Protein AF-A0A521Q3H0-F1 (afdb_monomer)

Sequence (69 aa):
MKVTSREFQRDFARIREAAAAGERVYVTSGNQKFLFTRVQPKTWQGALKGKVKIVGDLFSTGLNWEATR

Structure (mmCIF, N/CA/C/O backbone):
data_AF-A0A521Q3H0-F1
#
_entry.id   AF-A0A521Q3H0-F1
#
loop_
_atom_site.group_PDB
_atom_site.id
_atom_site.type_symbol
_atom_site.label_atom_id
_atom_site.label_alt_id
_atom_site.label_comp_id
_atom_site.label_asym_id
_atom_site.label_entity_id
_atom_site.label_seq_id
_atom_site.pdbx_PDB_ins_code
_atom_site.Cartn_x
_atom_site.Cartn_y
_atom_site.Cartn_z
_atom_site.occupancy
_atom_site.B_iso_or_equiv
_atom_site.auth_seq_id
_atom_site.auth_comp_id
_atom_site.auth_asym_id
_atom_site.auth_atom_id
_atom_site.pdbx_PDB_model_num
ATOM 1 N N . MET A 1 1 ? -1.078 7.813 11.337 1.00 88.62 1 MET A N 1
ATOM 2 C CA . MET A 1 1 ? -2.550 7.967 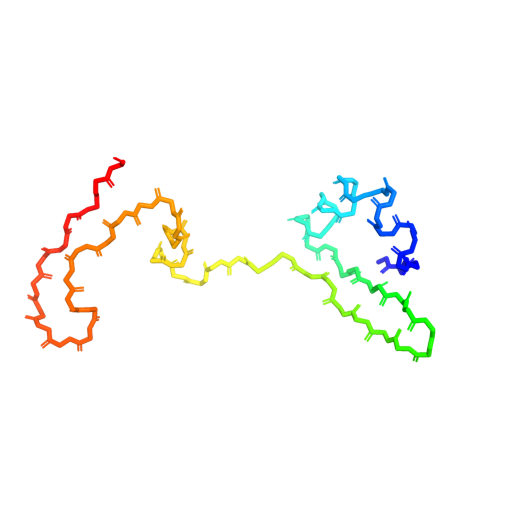11.390 1.00 88.62 1 MET A CA 1
ATOM 3 C C . MET A 1 1 ? -3.260 6.622 11.585 1.00 88.62 1 MET A C 1
ATOM 5 O O . MET A 1 1 ? -2.754 5.604 11.125 1.00 88.62 1 MET A O 1
ATOM 9 N N . LYS A 1 2 ? -4.429 6.595 12.241 1.00 91.44 2 LYS A N 1
ATOM 10 C CA . LYS A 1 2 ? -5.314 5.416 12.336 1.00 91.44 2 LYS A CA 1
ATOM 11 C C . LYS A 1 2 ? -6.700 5.789 11.800 1.00 91.44 2 LYS A C 1
ATOM 13 O O . LYS A 1 2 ? -7.222 6.818 12.208 1.00 91.44 2 LYS A O 1
ATOM 18 N N . VAL A 1 3 ? -7.262 4.980 10.906 1.00 91.69 3 VAL A N 1
ATOM 19 C CA . VAL A 1 3 ? -8.564 5.215 10.256 1.00 91.69 3 VAL A CA 1
ATOM 20 C C . VAL A 1 3 ? -9.376 3.929 10.213 1.00 91.69 3 VAL A C 1
ATOM 22 O O . VAL A 1 3 ? -8.817 2.838 10.141 1.00 91.69 3 VAL A O 1
ATOM 25 N N . THR A 1 4 ? -10.695 4.035 10.234 1.00 94.25 4 THR A N 1
ATOM 26 C CA . THR A 1 4 ? -11.594 2.907 9.965 1.00 94.25 4 THR A CA 1
ATOM 27 C C . THR A 1 4 ? -11.627 2.572 8.474 1.00 94.25 4 THR A C 1
ATOM 29 O O . THR A 1 4 ? -11.288 3.401 7.630 1.00 94.25 4 THR A O 1
ATOM 32 N N . SER A 1 5 ? -12.072 1.367 8.115 1.00 87.81 5 SER A N 1
ATOM 33 C CA . SER A 1 5 ? -12.279 0.978 6.712 1.00 87.81 5 SER A CA 1
ATOM 34 C C . SER A 1 5 ? -13.237 1.921 5.967 1.00 87.81 5 SER A C 1
ATOM 36 O O . SER A 1 5 ? -13.018 2.218 4.795 1.00 87.81 5 SER A O 1
ATOM 38 N N . ARG A 1 6 ? -14.254 2.458 6.654 1.00 91.12 6 ARG A N 1
ATOM 39 C CA . ARG A 1 6 ? -15.213 3.418 6.084 1.00 91.12 6 ARG A CA 1
ATOM 40 C C . ARG A 1 6 ? -14.583 4.783 5.808 1.00 91.12 6 ARG A C 1
ATOM 42 O O . ARG A 1 6 ? -14.775 5.338 4.731 1.00 91.12 6 ARG A O 1
ATOM 49 N N . GLU A 1 7 ? -13.808 5.307 6.754 1.00 90.81 7 GLU A N 1
ATOM 50 C CA . GLU A 1 7 ? -13.041 6.548 6.568 1.00 90.81 7 GLU A CA 1
ATOM 51 C C . GLU A 1 7 ? -11.972 6.381 5.489 1.00 90.81 7 GLU A C 1
ATOM 53 O O . GLU A 1 7 ? -11.753 7.286 4.692 1.00 90.81 7 GLU A O 1
ATOM 58 N N . PHE A 1 8 ? -11.356 5.199 5.415 1.00 89.38 8 PHE A N 1
ATOM 59 C CA . PHE A 1 8 ? -10.390 4.871 4.377 1.00 89.38 8 PHE A CA 1
ATOM 60 C C . PHE A 1 8 ? -10.983 4.957 2.970 1.00 89.38 8 PHE A C 1
ATOM 62 O O . PHE A 1 8 ? -10.346 5.500 2.072 1.00 89.38 8 PHE A O 1
ATOM 69 N N . GLN A 1 9 ? -12.205 4.452 2.783 1.00 89.44 9 GLN A N 1
ATOM 70 C CA . GLN A 1 9 ? -12.908 4.527 1.502 1.00 89.44 9 GLN A CA 1
ATOM 71 C C . GLN A 1 9 ? -13.372 5.950 1.176 1.00 89.44 9 GLN A C 1
ATOM 73 O O . GLN A 1 9 ? -13.215 6.392 0.041 1.00 89.44 9 GLN A O 1
ATOM 78 N N . ARG A 1 10 ? -13.918 6.675 2.162 1.00 94.00 10 ARG A N 1
ATOM 79 C CA . ARG A 1 10 ? -14.431 8.040 1.967 1.00 94.00 10 ARG A CA 1
ATOM 80 C C . ARG A 1 10 ? -13.314 9.044 1.675 1.00 94.00 10 ARG A C 1
ATOM 82 O O . ARG A 1 10 ? -13.430 9.839 0.751 1.00 94.00 10 ARG A O 1
ATOM 89 N N . ASP A 1 11 ? -12.224 8.975 2.436 1.00 92.38 11 ASP A N 1
ATOM 90 C CA . ASP A 1 11 ? -11.159 9.985 2.440 1.00 92.38 11 ASP A CA 1
ATOM 91 C C . ASP A 1 11 ? -9.877 9.458 1.769 1.00 92.38 11 ASP A C 1
ATOM 93 O O . ASP A 1 11 ? -8.755 9.851 2.112 1.00 92.38 11 ASP A O 1
ATOM 97 N N . PHE A 1 12 ? -10.035 8.549 0.799 1.00 88.44 12 PHE A N 1
ATOM 98 C CA . PHE A 1 12 ? -8.932 7.808 0.187 1.00 88.44 12 PHE A CA 1
ATOM 99 C C . PHE A 1 12 ? -7.846 8.717 -0.400 1.00 88.44 12 PHE A C 1
ATOM 101 O O . PHE A 1 12 ? -6.660 8.457 -0.208 1.00 88.44 12 PHE A O 1
ATOM 108 N N . ALA A 1 13 ? -8.223 9.809 -1.077 1.00 87.75 13 ALA A N 1
ATOM 109 C CA . ALA A 1 13 ? -7.270 10.742 -1.684 1.00 87.75 13 ALA A CA 1
ATOM 110 C C . ALA A 1 13 ? -6.321 11.361 -0.641 1.00 87.75 13 ALA A C 1
ATOM 112 O O . ALA A 1 13 ? -5.102 11.297 -0.806 1.00 87.75 13 ALA A O 1
ATOM 113 N N . ARG A 1 14 ? -6.879 11.853 0.475 1.00 89.81 14 ARG A N 1
ATOM 114 C CA . ARG A 1 14 ? -6.121 12.425 1.599 1.00 89.81 14 ARG A CA 1
ATOM 115 C C . ARG A 1 14 ? -5.208 11.385 2.243 1.00 89.81 14 ARG A C 1
ATOM 117 O O . ARG A 1 14 ? -4.051 11.651 2.551 1.00 89.81 14 ARG A O 1
ATOM 124 N N . ILE A 1 15 ? -5.726 10.176 2.444 1.00 89.12 15 ILE A N 1
ATOM 125 C CA . ILE A 1 15 ? -4.987 9.085 3.084 1.00 89.12 15 ILE A CA 1
ATOM 126 C C . ILE A 1 15 ? -3.838 8.595 2.199 1.00 89.12 15 ILE A C 1
ATOM 128 O O . ILE A 1 15 ? -2.750 8.299 2.695 1.00 89.12 15 ILE A O 1
ATOM 132 N N . ARG A 1 16 ? -4.055 8.546 0.883 1.00 87.00 16 ARG A N 1
ATOM 133 C CA . ARG A 1 16 ? -3.021 8.229 -0.102 1.00 87.00 16 ARG A CA 1
ATOM 134 C C . ARG A 1 16 ? -1.890 9.253 -0.067 1.00 87.00 16 ARG A C 1
ATOM 136 O O . ARG A 1 16 ? -0.734 8.851 -0.136 1.00 87.00 16 ARG A O 1
ATOM 143 N N . GLU A 1 17 ? -2.202 10.541 0.045 1.00 87.88 17 GLU A N 1
ATOM 144 C CA . GLU A 1 17 ? -1.195 11.604 0.166 1.00 87.88 17 GLU A CA 1
ATOM 145 C C . GLU A 1 17 ? -0.404 11.501 1.471 1.00 87.88 17 GLU A C 1
ATOM 147 O O . GLU A 1 17 ? 0.824 11.520 1.432 1.00 87.88 17 GLU A O 1
ATOM 152 N N . ALA A 1 18 ? -1.080 11.266 2.598 1.00 85.25 18 ALA A N 1
ATOM 153 C CA . ALA A 1 18 ? -0.423 11.018 3.882 1.00 85.25 18 ALA A CA 1
ATOM 154 C C . ALA A 1 18 ? 0.536 9.812 3.812 1.00 85.25 18 ALA A C 1
ATOM 156 O O . ALA A 1 18 ? 1.707 9.904 4.182 1.00 85.25 18 ALA A O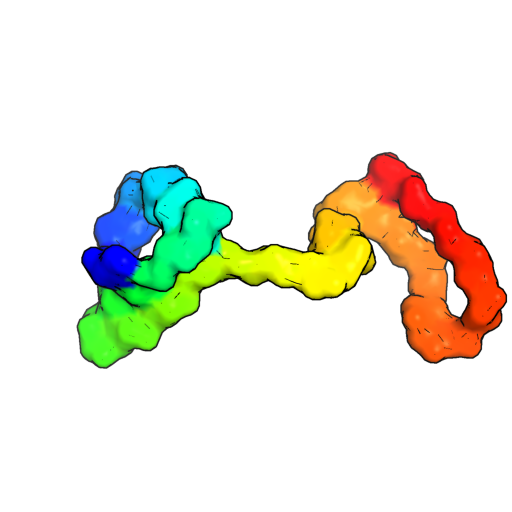 1
ATOM 157 N N . ALA A 1 19 ? 0.081 8.692 3.238 1.00 85.12 19 ALA A N 1
ATOM 158 C CA . ALA A 1 19 ? 0.921 7.515 3.025 1.00 85.12 19 ALA A CA 1
ATOM 159 C C . ALA A 1 19 ? 2.069 7.775 2.029 1.00 85.12 19 ALA A C 1
ATOM 161 O O . ALA A 1 19 ? 3.147 7.193 2.155 1.00 85.12 19 ALA A O 1
ATOM 162 N N . ALA A 1 20 ? 1.862 8.646 1.036 1.00 81.81 20 ALA A N 1
ATOM 163 C CA . ALA A 1 20 ? 2.884 9.043 0.074 1.00 81.81 20 ALA A CA 1
ATOM 164 C C . ALA A 1 20 ? 3.955 9.961 0.676 1.00 81.81 20 ALA A C 1
ATOM 166 O O . ALA A 1 20 ? 5.097 9.891 0.226 1.00 81.81 20 ALA A O 1
ATOM 167 N N . ALA A 1 21 ? 3.600 10.753 1.691 1.00 85.44 21 ALA A N 1
ATOM 168 C CA . ALA A 1 21 ? 4.516 11.561 2.493 1.00 85.44 21 ALA A CA 1
ATOM 169 C C . ALA A 1 21 ? 5.326 10.731 3.512 1.00 85.44 21 ALA A C 1
ATOM 171 O O . ALA A 1 21 ? 6.134 11.278 4.256 1.00 85.44 21 ALA A O 1
ATOM 172 N N . GLY A 1 22 ? 5.131 9.406 3.544 1.00 82.06 22 GLY A N 1
ATOM 173 C CA . GLY A 1 22 ? 5.832 8.493 4.449 1.00 82.06 22 GLY A CA 1
ATOM 174 C C . GLY A 1 22 ? 5.123 8.271 5.785 1.00 82.06 22 GLY A C 1
ATOM 175 O O . GLY A 1 22 ? 5.658 7.576 6.652 1.00 82.06 22 GLY A O 1
ATOM 176 N N . GLU A 1 23 ? 3.913 8.806 5.968 1.00 86.12 23 GLU A N 1
ATOM 177 C CA . GLU A 1 23 ? 3.146 8.566 7.183 1.00 86.12 23 GLU A CA 1
ATOM 178 C C . GLU A 1 23 ? 2.638 7.115 7.239 1.00 86.12 23 GLU A C 1
ATOM 180 O O . GLU A 1 23 ? 2.101 6.572 6.270 1.00 86.12 23 GLU A O 1
ATOM 185 N N . ARG A 1 24 ? 2.768 6.463 8.401 1.00 87.50 24 ARG A N 1
ATOM 186 C CA . ARG A 1 24 ? 2.199 5.126 8.629 1.00 87.50 24 ARG A CA 1
ATOM 187 C C . ARG A 1 24 ? 0.695 5.240 8.868 1.00 87.50 24 ARG A C 1
ATOM 189 O O . ARG A 1 24 ? 0.268 5.778 9.896 1.00 87.50 24 ARG A O 1
ATOM 196 N N . VAL A 1 25 ? -0.107 4.712 7.946 1.00 89.56 25 VAL A N 1
ATOM 197 C CA . VAL A 1 25 ? -1.569 4.699 8.056 1.00 89.56 25 VAL A CA 1
ATOM 198 C C . VAL A 1 25 ? -2.043 3.313 8.477 1.00 89.56 25 VAL A C 1
ATOM 200 O O . VAL A 1 25 ? -1.872 2.349 7.744 1.00 89.56 25 VAL A O 1
ATOM 203 N N . TYR A 1 26 ? -2.680 3.201 9.639 1.00 90.88 26 TYR A N 1
ATOM 204 C CA . TYR A 1 26 ? -3.294 1.956 10.093 1.00 90.88 26 TYR A CA 1
ATOM 205 C C . TYR A 1 26 ? -4.795 1.965 9.809 1.00 90.88 26 TYR A C 1
ATOM 207 O O . TYR A 1 26 ? -5.523 2.774 10.380 1.00 90.88 26 TYR A O 1
A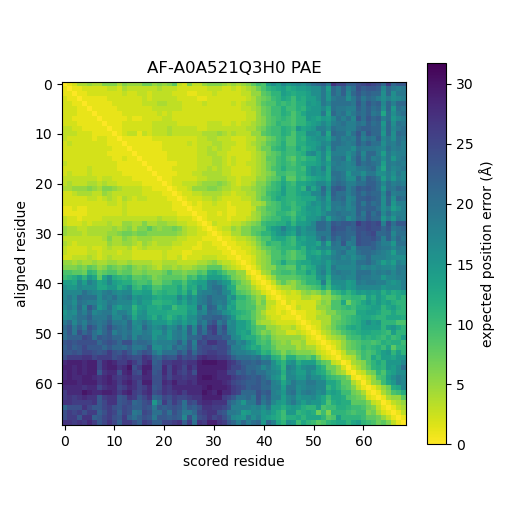TOM 215 N N . VAL A 1 27 ? -5.260 1.054 8.958 1.00 91.56 27 VAL A N 1
ATOM 216 C CA . VAL A 1 27 ? -6.677 0.868 8.635 1.00 91.56 27 VAL A CA 1
ATOM 217 C C . VAL A 1 27 ? -7.261 -0.206 9.544 1.00 91.56 27 VAL A C 1
ATOM 219 O O . VAL A 1 27 ? -6.743 -1.319 9.603 1.00 91.56 27 VAL A O 1
ATOM 222 N N . THR A 1 28 ? -8.336 0.102 10.261 1.00 93.19 28 THR A N 1
ATOM 223 C CA . THR A 1 28 ? -9.022 -0.853 11.136 1.00 93.19 28 THR A CA 1
ATOM 224 C C . THR A 1 28 ? -10.341 -1.309 10.539 1.00 93.19 28 THR A C 1
ATOM 226 O O . THR A 1 28 ? -11.183 -0.479 10.193 1.00 93.19 28 THR A O 1
ATOM 229 N N . SER A 1 29 ? -10.535 -2.623 10.464 1.00 89.56 29 SER A N 1
ATOM 230 C CA . SER A 1 29 ? -11.780 -3.252 10.022 1.00 89.56 29 SER A CA 1
ATOM 231 C C . SER A 1 29 ? -12.170 -4.320 11.041 1.00 89.56 29 SER A C 1
ATOM 233 O O . SER A 1 29 ? -11.450 -5.305 11.214 1.00 89.56 29 SER A O 1
ATOM 235 N N . GLY A 1 30 ? -13.260 -4.092 11.778 1.00 88.94 30 GLY A N 1
ATOM 236 C CA . GLY A 1 30 ? -13.618 -4.916 12.937 1.00 88.94 30 GLY A CA 1
ATOM 237 C C . GLY A 1 30 ? -12.471 -4.989 13.954 1.00 88.94 30 GLY A C 1
ATOM 238 O O . GLY A 1 30 ? -11.934 -3.961 14.366 1.00 88.94 30 GLY A O 1
ATOM 239 N N . ASN A 1 31 ? -12.054 -6.209 14.301 1.00 91.00 31 ASN A N 1
ATOM 240 C CA . ASN A 1 31 ? -10.947 -6.464 15.234 1.00 91.00 31 ASN A CA 1
ATOM 241 C C . ASN A 1 31 ? -9.563 -6.505 14.561 1.00 91.00 31 ASN A C 1
ATOM 243 O O . ASN A 1 31 ? -8.553 -6.707 15.234 1.00 91.00 31 ASN A O 1
ATOM 247 N N . GLN A 1 32 ? -9.493 -6.319 13.241 1.00 90.19 32 GLN A N 1
ATOM 248 C CA . GLN A 1 32 ? -8.249 -6.392 12.480 1.00 90.19 32 GLN A CA 1
ATOM 249 C C . GLN A 1 32 ? -7.653 -5.001 12.237 1.00 90.19 32 GLN A C 1
ATOM 251 O O . GLN A 1 32 ? -8.367 -4.009 12.059 1.00 90.19 32 GLN A O 1
ATOM 256 N N . LYS A 1 33 ? -6.317 -4.937 12.212 1.00 90.69 33 LYS A N 1
ATOM 257 C CA . LYS A 1 33 ? -5.539 -3.738 11.879 1.00 90.69 33 LYS A CA 1
ATOM 258 C C . LYS A 1 33 ? -4.624 -4.046 10.699 1.00 90.69 33 LYS A C 1
ATOM 260 O O . LYS A 1 33 ? -3.849 -4.994 10.754 1.00 90.69 33 LYS A O 1
ATOM 265 N N . PHE A 1 34 ? -4.678 -3.208 9.675 1.00 88.12 34 PHE A N 1
ATOM 266 C CA . PHE A 1 34 ? -3.869 -3.304 8.466 1.00 88.12 34 PHE A CA 1
ATOM 267 C C . PHE A 1 34 ? -2.969 -2.079 8.365 1.00 88.12 34 PHE A C 1
ATOM 269 O O . PHE A 1 34 ? -3.411 -0.968 8.641 1.00 88.12 34 PHE A O 1
ATOM 276 N N . LEU A 1 35 ? -1.713 -2.258 7.967 1.00 86.94 35 LEU A N 1
ATOM 277 C CA . LEU A 1 35 ? -0.819 -1.142 7.674 1.00 86.94 35 LEU A CA 1
ATOM 278 C C . LEU A 1 35 ? -0.911 -0.815 6.181 1.00 86.94 35 LEU A C 1
ATOM 280 O O . LEU A 1 35 ? -0.551 -1.631 5.338 1.00 86.94 35 LEU A O 1
ATOM 284 N N . PHE A 1 36 ? -1.383 0.385 5.868 1.00 84.31 36 PHE A N 1
ATOM 285 C CA . PHE A 1 36 ? -1.385 0.943 4.528 1.00 84.31 36 PHE A CA 1
ATOM 286 C C . PHE A 1 36 ? -0.154 1.830 4.346 1.00 84.31 36 PHE A C 1
ATOM 288 O O . PHE A 1 36 ? 0.034 2.825 5.049 1.00 84.31 36 PHE A O 1
ATOM 295 N N . THR A 1 37 ? 0.698 1.454 3.398 1.00 78.62 37 THR A N 1
ATOM 296 C CA . THR A 1 37 ? 1.918 2.183 3.048 1.00 78.62 37 THR A CA 1
ATOM 297 C C . THR A 1 37 ? 2.046 2.287 1.540 1.00 78.62 37 THR A C 1
ATOM 299 O O . THR A 1 37 ? 1.648 1.394 0.788 1.00 78.62 37 THR A O 1
ATOM 302 N N . ARG A 1 38 ? 2.641 3.388 1.074 1.00 75.00 38 ARG A N 1
ATOM 303 C CA . ARG A 1 38 ? 3.065 3.490 -0.318 1.00 75.00 38 ARG A CA 1
ATOM 304 C C . ARG A 1 38 ? 4.284 2.592 -0.510 1.00 75.00 38 ARG A C 1
ATOM 306 O O . ARG A 1 38 ? 5.366 2.899 -0.018 1.00 75.00 38 ARG A O 1
ATOM 313 N N . VAL A 1 39 ? 4.124 1.503 -1.255 1.00 68.69 39 VAL A N 1
ATOM 314 C CA . VAL A 1 39 ? 5.268 0.703 -1.702 1.00 68.69 39 VAL A CA 1
ATOM 315 C C . VAL A 1 39 ? 5.969 1.487 -2.809 1.00 68.69 39 VAL A C 1
ATOM 317 O O . VAL A 1 39 ? 5.480 1.555 -3.936 1.00 68.69 39 VAL A O 1
ATOM 320 N N . GLN A 1 40 ? 7.096 2.127 -2.490 1.00 65.12 40 GLN A N 1
ATOM 321 C CA . GLN A 1 40 ? 8.017 2.574 -3.530 1.00 65.12 40 GLN A CA 1
ATOM 322 C C . GLN A 1 40 ? 8.701 1.333 -4.114 1.00 65.12 40 GLN A C 1
ATOM 324 O O . GLN A 1 40 ? 9.298 0.557 -3.360 1.00 65.12 40 GLN A O 1
ATOM 329 N N . PRO A 1 41 ? 8.602 1.099 -5.430 1.00 61.75 41 PRO A N 1
ATOM 330 C CA . PRO A 1 41 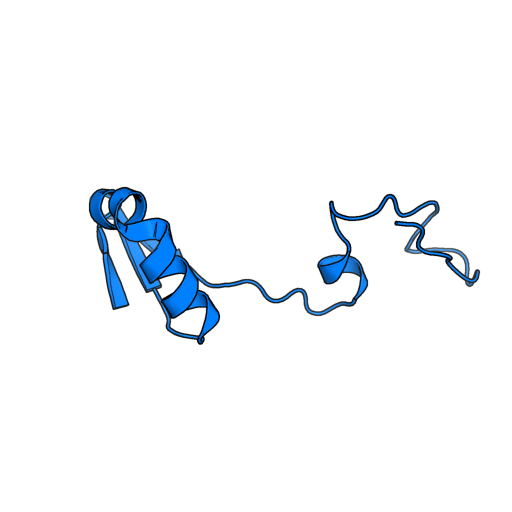? 9.319 -0.000 -6.043 1.00 61.75 41 PRO A CA 1
ATOM 331 C C . PRO A 1 41 ? 10.821 0.224 -5.863 1.00 61.75 41 PRO A C 1
ATOM 333 O O . PRO A 1 41 ? 11.356 1.249 -6.274 1.00 61.75 41 PRO A O 1
ATOM 336 N N . LYS A 1 42 ? 11.497 -0.745 -5.233 1.00 67.06 42 LYS A N 1
ATOM 337 C CA . LYS A 1 42 ? 12.945 -0.696 -4.968 1.00 67.06 42 LYS A CA 1
ATOM 338 C C . LYS A 1 42 ? 13.794 -0.750 -6.240 1.00 67.06 42 LYS A C 1
ATOM 340 O O . LYS A 1 42 ? 14.996 -0.527 -6.181 1.00 67.06 42 LYS A O 1
ATOM 345 N N . THR A 1 43 ? 13.183 -1.091 -7.369 1.00 71.25 43 THR A N 1
ATOM 346 C CA . THR A 1 43 ? 13.859 -1.280 -8.646 1.00 71.25 43 THR A CA 1
ATOM 347 C C . THR A 1 43 ? 13.149 -0.484 -9.734 1.00 71.25 43 THR A C 1
ATOM 349 O O . THR A 1 43 ? 11.928 -0.286 -9.684 1.00 71.25 43 THR A O 1
ATOM 352 N N . TRP A 1 44 ? 13.905 -0.034 -10.736 1.00 65.94 44 TRP A N 1
ATOM 353 C CA . TRP A 1 44 ? 13.353 0.681 -11.887 1.00 65.94 44 TRP A CA 1
ATOM 354 C C . TRP A 1 44 ? 12.306 -0.173 -12.623 1.00 65.94 44 TRP A C 1
ATOM 356 O O . TRP A 1 44 ? 11.281 0.343 -13.058 1.00 65.94 44 TRP A O 1
ATOM 366 N N . GLN A 1 45 ? 12.481 -1.498 -12.650 1.00 69.25 45 GLN A N 1
ATOM 367 C CA . GLN A 1 45 ? 11.511 -2.449 -13.197 1.00 69.25 45 GLN A CA 1
ATOM 368 C C . GLN A 1 45 ? 10.181 -2.393 -12.438 1.00 69.25 45 GLN A C 1
ATOM 370 O O . GLN A 1 45 ? 9.111 -2.363 -13.042 1.00 69.25 45 GLN A O 1
ATOM 375 N N . GLY A 1 46 ? 10.226 -2.328 -11.103 1.00 69.88 46 GLY A N 1
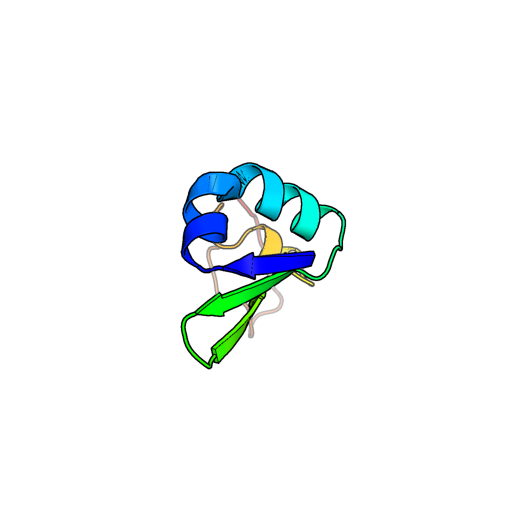ATOM 376 C CA . GLY A 1 46 ? 9.025 -2.163 -10.288 1.00 69.88 46 GLY A CA 1
ATOM 377 C C . GLY A 1 46 ? 8.322 -0.825 -10.543 1.00 69.88 46 GLY A C 1
ATOM 378 O O . GLY A 1 46 ? 7.099 -0.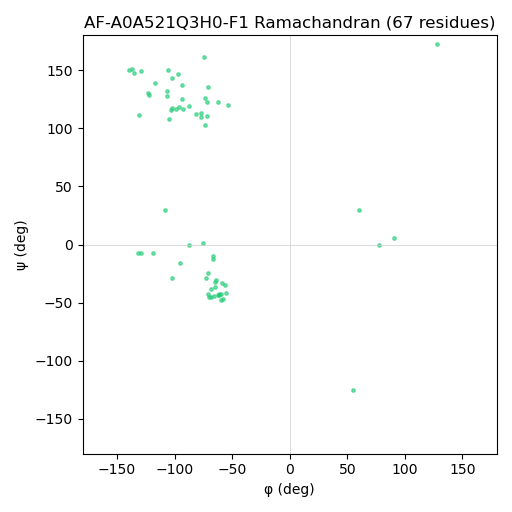756 -10.450 1.00 69.88 46 GLY A O 1
ATOM 379 N N . ALA A 1 47 ? 9.068 0.223 -10.906 1.00 68.00 47 ALA A N 1
ATOM 380 C CA . ALA A 1 47 ? 8.506 1.521 -11.284 1.00 68.00 47 ALA A CA 1
ATOM 381 C C . ALA A 1 47 ? 7.790 1.498 -12.648 1.00 68.00 47 ALA A C 1
ATOM 383 O O . ALA A 1 47 ? 6.882 2.312 -12.870 1.00 68.00 47 ALA A O 1
ATOM 384 N N . LEU A 1 48 ? 8.177 0.556 -13.518 1.00 68.50 48 LEU A N 1
ATOM 385 C CA . LEU A 1 48 ? 7.642 0.332 -14.864 1.00 68.50 48 LEU A CA 1
ATOM 386 C C . LEU A 1 48 ? 6.539 -0.741 -14.934 1.00 68.50 48 LEU A C 1
ATOM 388 O O . LEU A 1 48 ? 5.787 -0.780 -15.910 1.00 68.50 48 LEU A O 1
ATOM 392 N N . LYS A 1 49 ? 6.396 -1.585 -13.903 1.00 67.19 49 LYS A N 1
ATOM 393 C CA . LYS A 1 49 ? 5.395 -2.663 -13.851 1.00 67.19 49 LYS A CA 1
ATOM 394 C C . LYS A 1 49 ? 3.979 -2.127 -14.107 1.00 67.19 49 LYS A C 1
ATOM 396 O O . LYS A 1 49 ? 3.482 -1.286 -13.362 1.00 67.19 49 LYS A O 1
ATOM 401 N N . GLY A 1 50 ? 3.334 -2.638 -15.158 1.00 65.62 50 GLY A N 1
ATOM 402 C CA . GLY A 1 50 ? 1.970 -2.267 -15.558 1.00 65.62 50 GLY A CA 1
ATOM 403 C C . GLY A 1 50 ? 1.844 -0.927 -16.292 1.00 65.62 50 GLY A C 1
ATOM 404 O O . GLY A 1 50 ? 0.734 -0.562 -16.663 1.00 65.62 50 GLY A O 1
ATOM 405 N N . LYS A 1 51 ? 2.949 -0.200 -16.510 1.00 70.50 51 LYS A N 1
ATOM 406 C CA . LYS A 1 51 ? 2.975 1.046 -17.297 1.00 70.50 51 LYS A CA 1
ATOM 407 C C . LYS A 1 51 ? 3.527 0.851 -18.701 1.00 70.50 51 LYS A C 1
ATOM 409 O O . LYS A 1 51 ? 3.161 1.603 -19.588 1.00 70.50 51 LYS A O 1
ATOM 414 N N . VAL A 1 52 ? 4.410 -0.128 -18.874 1.00 67.31 52 VAL A N 1
ATOM 415 C CA . VAL A 1 52 ? 5.035 -0.470 -20.153 1.00 67.31 52 VAL A CA 1
ATOM 416 C C . VAL A 1 52 ? 5.128 -1.984 -20.292 1.00 67.31 52 VAL A C 1
ATOM 418 O O . VAL A 1 52 ? 5.238 -2.709 -19.296 1.00 67.31 52 VAL A O 1
ATOM 421 N N . LYS A 1 53 ? 5.071 -2.471 -21.532 1.00 65.50 53 LYS A N 1
ATOM 422 C CA . LYS A 1 53 ? 5.283 -3.885 -21.844 1.00 65.50 53 LYS A CA 1
ATOM 423 C C . LYS A 1 53 ? 6.788 -4.145 -21.898 1.00 65.50 53 LYS A C 1
ATOM 425 O O . LYS A 1 53 ? 7.466 -3.658 -22.792 1.00 65.50 53 LYS A O 1
ATOM 430 N N . ILE A 1 54 ? 7.303 -4.913 -20.944 1.00 61.75 54 ILE A N 1
ATOM 431 C CA . ILE A 1 54 ? 8.706 -5.347 -20.938 1.00 61.75 54 ILE A CA 1
ATOM 432 C C . ILE A 1 54 ? 8.788 -6.637 -21.759 1.00 61.75 54 ILE A C 1
ATOM 434 O O . ILE A 1 54 ? 8.109 -7.611 -21.432 1.00 61.75 54 ILE A O 1
ATOM 438 N N . VAL A 1 55 ? 9.564 -6.639 -22.844 1.00 60.12 55 VAL A N 1
ATOM 439 C CA . VAL A 1 55 ? 9.704 -7.796 -23.742 1.00 60.12 55 VAL A CA 1
ATOM 440 C C . VAL A 1 55 ? 11.055 -8.475 -23.512 1.00 60.12 55 VAL A C 1
ATOM 442 O O . VAL A 1 55 ? 12.073 -7.936 -23.923 1.00 60.12 55 VAL A O 1
ATOM 445 N N . GLY A 1 56 ? 11.013 -9.663 -22.888 1.00 56.12 56 GLY A N 1
ATOM 446 C CA . GLY A 1 56 ? 12.060 -10.698 -22.799 1.00 56.12 56 GLY A CA 1
ATOM 447 C C . GLY A 1 56 ? 12.395 -11.174 -21.372 1.00 56.12 56 GLY A C 1
ATOM 448 O O . GLY A 1 56 ? 11.820 -10.692 -20.397 1.00 56.12 56 GLY A O 1
ATOM 449 N N . ASP A 1 57 ? 13.235 -12.214 -21.266 1.00 53.38 57 ASP A N 1
ATOM 450 C CA . ASP A 1 57 ? 13.494 -12.946 -20.013 1.00 53.38 57 ASP A CA 1
ATOM 451 C C . ASP A 1 57 ? 14.433 -12.191 -19.055 1.00 53.38 57 ASP A C 1
ATOM 453 O O . ASP A 1 57 ? 15.638 -12.077 -19.272 1.00 53.38 57 ASP A O 1
ATOM 457 N N . LEU A 1 58 ? 13.845 -11.713 -17.956 1.00 53.25 58 LEU A N 1
ATOM 458 C CA . LEU A 1 58 ? 14.451 -10.880 -16.919 1.00 53.25 58 LEU A CA 1
ATOM 459 C C . LEU A 1 58 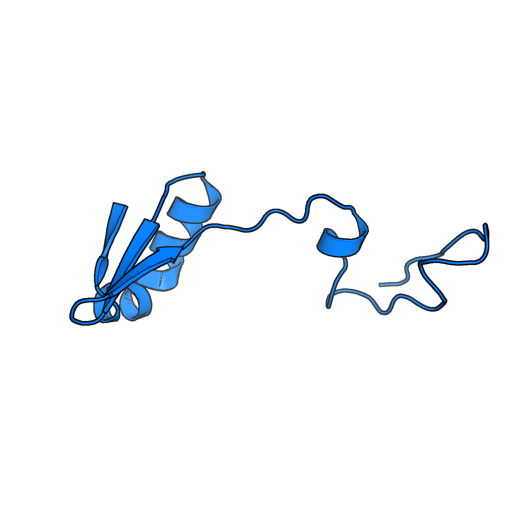? 15.544 -11.555 -16.074 1.00 53.25 58 LEU A C 1
ATOM 461 O O . LEU A 1 58 ? 16.199 -10.840 -15.314 1.00 53.25 58 LEU A O 1
ATOM 465 N N . PHE A 1 59 ? 15.753 -12.873 -16.159 1.00 50.31 59 PHE A N 1
ATOM 466 C CA . PHE A 1 59 ? 16.658 -13.571 -15.232 1.00 50.31 59 PHE A CA 1
ATOM 467 C C . PHE A 1 59 ? 17.866 -14.275 -15.864 1.00 50.31 59 PHE A C 1
ATOM 469 O O . PHE A 1 59 ? 18.721 -14.728 -15.105 1.00 50.31 59 PHE A O 1
ATOM 476 N N . SER A 1 60 ? 17.992 -14.366 -17.196 1.00 49.31 60 SER A N 1
ATOM 477 C CA . SER A 1 60 ? 18.883 -15.389 -17.776 1.00 49.31 60 SER A CA 1
ATOM 478 C C . SER A 1 60 ? 19.888 -14.986 -18.869 1.00 49.31 60 SER A C 1
ATOM 480 O O . SER A 1 60 ? 20.721 -15.831 -19.179 1.00 49.31 60 SER A O 1
ATOM 482 N N . THR A 1 61 ? 19.920 -13.776 -19.454 1.00 46.12 61 THR A N 1
ATOM 483 C CA . THR A 1 61 ? 20.623 -13.654 -20.766 1.00 46.12 61 THR A CA 1
ATOM 484 C C . THR A 1 61 ? 21.669 -12.563 -20.994 1.00 46.12 61 THR A C 1
ATOM 486 O O . THR A 1 61 ? 22.336 -12.625 -22.022 1.00 46.12 61 THR A O 1
ATOM 489 N N . GLY A 1 62 ? 21.896 -11.591 -20.105 1.00 48.06 62 GLY A N 1
ATOM 490 C CA . GLY A 1 62 ? 22.955 -10.590 -20.349 1.00 48.06 62 GLY A CA 1
ATOM 491 C C . GLY A 1 62 ? 22.773 -9.762 -21.638 1.00 48.06 62 GLY A C 1
ATOM 492 O O . GLY A 1 62 ? 23.757 -9.333 -22.234 1.00 48.06 62 GLY A O 1
ATOM 493 N N . LEU A 1 63 ? 21.528 -9.538 -22.072 1.00 45.69 63 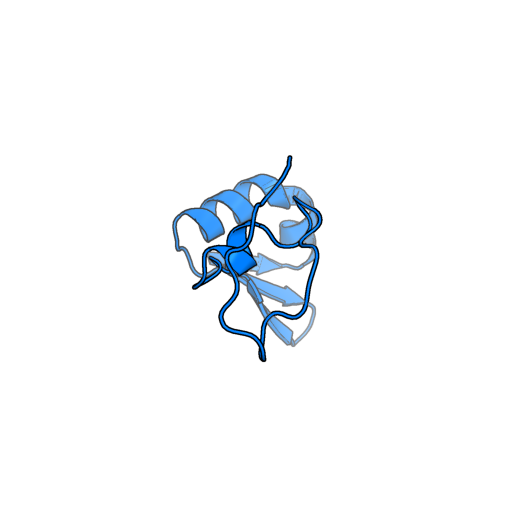LEU A N 1
ATOM 494 C CA . LEU A 1 63 ? 21.186 -8.706 -23.232 1.00 45.69 63 LEU A CA 1
ATOM 495 C C . LEU A 1 63 ? 20.592 -7.352 -22.808 1.00 45.69 63 LEU A C 1
ATOM 497 O O . LEU A 1 63 ? 19.964 -7.233 -21.754 1.00 45.69 63 LEU A O 1
ATOM 501 N N . ASN A 1 64 ? 20.811 -6.329 -23.643 1.00 47.47 64 ASN A N 1
ATOM 502 C CA . ASN A 1 64 ? 20.341 -4.957 -23.438 1.00 47.47 64 ASN A CA 1
ATOM 503 C C . ASN A 1 64 ? 18.829 -4.850 -23.684 1.00 47.47 64 ASN A C 1
ATOM 505 O O . ASN A 1 64 ? 18.340 -5.218 -24.750 1.00 47.47 64 ASN A O 1
ATOM 509 N N . TRP A 1 65 ? 18.101 -4.319 -22.703 1.00 56.75 65 TRP A N 1
ATOM 510 C CA . TRP A 1 65 ? 16.653 -4.122 -22.770 1.00 56.75 65 TRP A CA 1
ATOM 511 C C . TRP A 1 6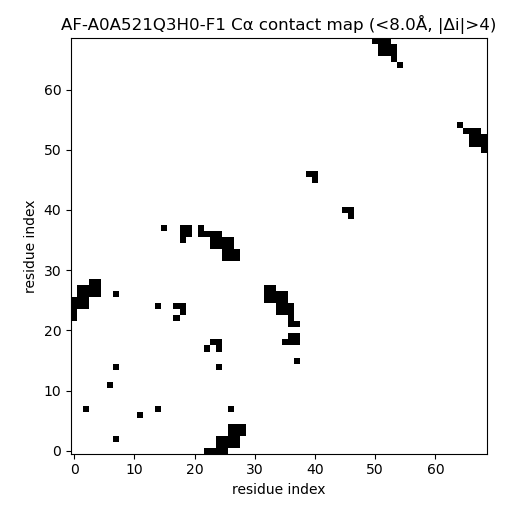5 ? 16.301 -2.718 -23.271 1.00 56.75 65 TRP A C 1
ATOM 513 O O . TRP A 1 65 ? 16.854 -1.736 -22.778 1.00 56.75 65 TRP A O 1
ATOM 523 N N . GLU A 1 66 ? 15.308 -2.616 -24.157 1.00 52.25 66 GLU A N 1
ATOM 524 C CA . GLU A 1 66 ? 14.625 -1.360 -24.491 1.00 52.25 66 GLU A CA 1
ATOM 525 C C . GLU A 1 66 ? 13.222 -1.337 -23.871 1.00 52.25 66 GLU A C 1
ATOM 527 O O . GLU A 1 66 ? 12.455 -2.296 -23.977 1.00 52.25 66 GLU A O 1
ATOM 532 N N . ALA A 1 67 ? 12.876 -0.228 -23.213 1.00 49.00 67 ALA A N 1
ATOM 533 C CA . ALA A 1 67 ? 11.536 0.025 -22.695 1.00 49.00 67 ALA A CA 1
ATOM 534 C C . ALA A 1 67 ? 10.821 1.022 -23.615 1.00 49.00 67 ALA A C 1
ATOM 536 O O . ALA A 1 67 ? 11.233 2.176 -23.724 1.00 49.00 67 ALA A O 1
ATOM 537 N N . THR A 1 68 ? 9.740 0.586 -24.257 1.00 51.34 68 THR A N 1
ATOM 538 C CA . THR A 1 68 ? 8.875 1.431 -25.094 1.00 51.34 68 THR A CA 1
ATOM 539 C C . THR A 1 68 ? 7.596 1.799 -24.341 1.00 51.34 68 THR A C 1
ATOM 541 O O . THR A 1 68 ? 7.094 1.015 -23.533 1.00 51.34 68 THR A O 1
ATOM 544 N N . ARG A 1 69 ? 7.126 3.031 -24.559 1.00 48.75 69 ARG A N 1
ATOM 545 C CA . ARG A 1 69 ? 5.997 3.648 -23.850 1.00 48.75 69 ARG A CA 1
ATOM 546 C C . ARG A 1 69 ? 4.645 3.149 -24.345 1.00 48.75 69 ARG A C 1
ATOM 548 O O . ARG A 1 69 ? 4.524 2.930 -25.567 1.00 48.75 69 ARG A O 1
#

Radius of gyration: 17.55 Å; Cα contacts (8 Å, |Δi|>4): 66; chains: 1; bounding box: 38×28×40 Å

Secondary structure (DSSP, 8-state):
-EEEHHHHHHTHHHHHHHHHTT--EEEEETTEEEEE-----SSHHHHHTTTS---S-TTT---------

Nearest PDB structures (foldseek):
  3cto-assembly1_A  TM=7.163E-01  e=6.719E-02  Mycobacterium tuberculosis
  3cto-assembly1_C  TM=6.180E-01  e=5.110E-02  Mycobacterium tuberculosis
  3oei-assembly2_E  TM=6.278E-01  e=1.752E-01  Mycobacterium tuberculosis
  2odk-assembly2_D  TM=8.041E-01  e=1.038E+00  Nitrosomonas europaea
  3oei-assembly4_N  TM=6.275E-01  e=2.303E-01  Mycobacterium tuberculosis

Foldseek 3Di:
DEEEPVCCVVVVVVVVVCLVVVHWYWYDDPPDIDTDHDDDPPDVVSVCVPVWDWDDDPPDDPDDTDTDD

pLDDT: mean 75.28, std 15.74, range [45.69, 94.25]

Mean predicted aligned error: 11.63 Å

Solvent-accessible surface area (backbone atoms only — not comparable to full-atom values): 4460 Å² total; per-residue (Å²): 90,77,41,42,53,68,54,47,67,75,44,38,72,63,52,50,49,44,18,65,76,67,41,62,31,34,39,32,53,90,96,44,79,42,81,48,67,62,81,74,54,94,41,73,66,56,70,35,63,91,71,41,73,79,85,75,77,91,84,80,71,96,72,91,84,77,84,56,125